Protein AF-A0A7W1RP23-F1 (afdb_monomer_lite)

Structure (mmCIF, N/CA/C/O backbone):
data_AF-A0A7W1RP23-F1
#
_entry.id   AF-A0A7W1RP23-F1
#
loop_
_atom_site.group_PDB
_atom_site.id
_atom_site.type_symbol
_atom_site.label_atom_id
_atom_site.label_alt_id
_atom_site.label_comp_id
_atom_site.label_asym_id
_atom_site.label_entity_id
_atom_site.label_seq_id
_atom_site.pdbx_PDB_ins_code
_atom_site.Cartn_x
_atom_site.Cartn_y
_atom_site.Cartn_z
_atom_site.occupancy
_atom_site.B_iso_or_equiv
_atom_site.auth_seq_id
_atom_site.auth_comp_id
_atom_site.auth_asym_id
_atom_site.auth_atom_id
_atom_site.pdbx_PDB_model_num
ATOM 1 N N . MET A 1 1 ? -14.821 19.132 15.166 1.00 40.91 1 MET A N 1
ATOM 2 C CA . MET A 1 1 ? -14.550 17.680 15.113 1.00 40.91 1 MET A CA 1
ATOM 3 C C . MET A 1 1 ? -13.349 17.476 14.206 1.00 40.91 1 MET A C 1
ATOM 5 O O . MET A 1 1 ? -13.469 17.693 13.009 1.00 40.91 1 MET A O 1
ATOM 9 N N . ARG A 1 2 ? -12.163 17.200 14.759 1.00 51.41 2 ARG A N 1
ATOM 10 C CA . ARG A 1 2 ? -11.032 16.760 13.934 1.00 51.41 2 ARG A CA 1
ATOM 11 C C . ARG A 1 2 ? -11.340 15.315 13.572 1.00 51.41 2 ARG A C 1
ATOM 13 O O . ARG A 1 2 ? -11.342 14.486 14.471 1.00 51.41 2 ARG A O 1
ATOM 20 N N . SER A 1 3 ? -11.687 15.041 12.318 1.00 59.47 3 SER A N 1
ATOM 21 C CA . SER A 1 3 ? -11.771 13.666 11.834 1.00 59.47 3 SER A CA 1
ATOM 22 C C . SER A 1 3 ? -10.409 13.032 12.087 1.00 59.47 3 SER A C 1
ATOM 24 O O . SER A 1 3 ? -9.411 13.459 11.498 1.00 59.47 3 SER A O 1
ATOM 26 N N . GLU A 1 4 ? -10.355 12.116 13.046 1.00 62.56 4 GLU A N 1
ATOM 27 C CA . GLU A 1 4 ? -9.183 11.301 13.325 1.00 62.56 4 GLU A CA 1
ATOM 28 C C . GLU A 1 4 ? -8.925 10.514 12.041 1.00 62.56 4 GLU A C 1
ATOM 30 O O . GLU A 1 4 ? -9.689 9.627 11.666 1.00 62.56 4 GLU A O 1
ATOM 35 N N . HIS A 1 5 ? -7.970 10.993 11.244 1.00 75.44 5 HIS A N 1
ATOM 36 C CA . HIS A 1 5 ? -7.693 10.396 9.950 1.00 75.4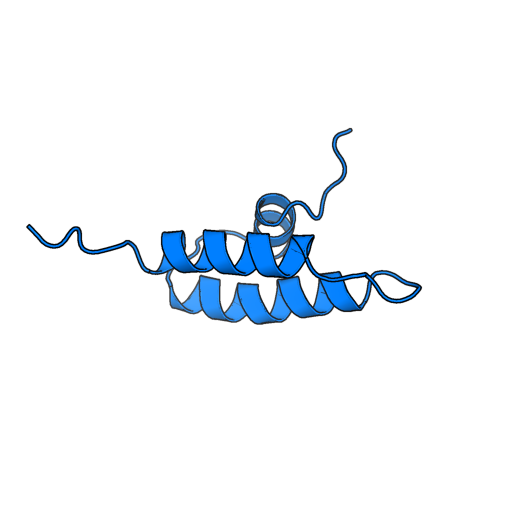4 5 HIS A CA 1
ATOM 37 C C . HIS A 1 5 ? -7.106 9.021 10.216 1.00 75.44 5 HIS A C 1
ATOM 39 O O . HIS A 1 5 ? -6.079 8.931 10.886 1.00 75.44 5 HIS A O 1
ATOM 45 N N . ASP A 1 6 ? -7.740 7.982 9.671 1.00 88.00 6 ASP A N 1
ATOM 46 C CA . ASP A 1 6 ? -7.174 6.640 9.672 1.00 88.00 6 ASP A CA 1
ATOM 47 C C . ASP A 1 6 ? -5.750 6.714 9.079 1.00 88.00 6 ASP A C 1
ATOM 49 O O . ASP A 1 6 ? -5.582 7.058 7.897 1.00 88.00 6 ASP A O 1
ATOM 53 N N . PRO A 1 7 ? -4.709 6.452 9.890 1.00 91.31 7 PRO A N 1
ATOM 54 C CA . PRO A 1 7 ? -3.333 6.594 9.450 1.00 91.31 7 PRO A CA 1
ATOM 55 C C . PRO A 1 7 ? -2.995 5.598 8.334 1.00 91.31 7 PRO A C 1
ATOM 57 O O . PRO A 1 7 ? -2.196 5.936 7.455 1.00 91.31 7 PRO A O 1
ATOM 60 N N . LEU A 1 8 ? -3.641 4.424 8.298 1.00 91.69 8 LEU A N 1
ATOM 61 C CA . LEU A 1 8 ? -3.498 3.463 7.207 1.00 91.69 8 LEU A CA 1
ATOM 62 C C . LEU A 1 8 ? -4.103 4.017 5.913 1.00 91.69 8 LEU A C 1
ATOM 64 O O . LEU A 1 8 ? -3.453 3.973 4.866 1.00 91.69 8 LEU A O 1
ATOM 68 N N . ALA A 1 9 ? -5.299 4.604 5.974 1.00 90.25 9 ALA A N 1
ATOM 69 C CA . ALA A 1 9 ? -5.938 5.215 4.807 1.00 90.25 9 ALA A CA 1
ATOM 70 C C . ALA A 1 9 ? -5.097 6.358 4.209 1.00 90.25 9 ALA A C 1
ATOM 72 O O . ALA A 1 9 ? -4.906 6.426 2.989 1.00 90.25 9 ALA A O 1
ATOM 73 N N . VAL A 1 10 ? -4.539 7.230 5.058 1.00 92.62 10 VAL A N 1
ATOM 74 C CA . VAL A 1 10 ? -3.624 8.299 4.618 1.00 92.62 10 VAL A CA 1
ATOM 75 C C . VAL A 1 10 ? -2.384 7.705 3.954 1.00 92.62 10 VAL A C 1
ATOM 77 O O . VAL A 1 10 ? -1.974 8.151 2.876 1.00 92.62 10 VAL A O 1
ATOM 80 N N . HIS A 1 11 ? -1.800 6.675 4.565 1.00 93.94 11 HIS A N 1
ATOM 81 C CA . HIS A 1 11 ? -0.607 6.018 4.047 1.00 93.94 11 HIS A CA 1
ATOM 82 C C . HIS A 1 11 ? -0.849 5.329 2.700 1.00 93.94 11 HIS A C 1
ATOM 84 O O . HIS A 1 11 ? -0.025 5.469 1.793 1.00 93.94 11 HIS A O 1
ATOM 90 N N . ILE A 1 12 ? -1.999 4.670 2.514 1.00 92.25 12 ILE A N 1
ATOM 91 C CA . ILE A 1 12 ? -2.420 4.091 1.228 1.00 92.25 12 ILE A CA 1
ATOM 92 C C . ILE A 1 12 ? -2.479 5.179 0.152 1.00 92.25 12 ILE A C 1
ATOM 94 O O . ILE A 1 12 ? -1.923 5.010 -0.936 1.00 92.25 12 ILE A O 1
ATOM 98 N N . PHE A 1 13 ? -3.107 6.320 0.448 1.00 91.12 13 PHE A N 1
ATOM 99 C CA . PHE A 1 13 ? -3.242 7.414 -0.514 1.00 91.12 13 PHE A CA 1
ATOM 100 C C . PHE A 1 13 ? -1.882 7.989 -0.933 1.00 91.12 13 PHE A C 1
ATOM 102 O O . PHE A 1 13 ? -1.595 8.125 -2.129 1.00 91.12 13 PHE A O 1
ATOM 109 N N . VAL A 1 14 ? -1.018 8.291 0.041 1.00 91.81 14 VAL A N 1
ATOM 110 C CA . VAL A 1 14 ? 0.327 8.828 -0.214 1.00 91.81 14 VAL A CA 1
ATOM 111 C C . VAL A 1 14 ? 1.182 7.822 -0.981 1.00 91.81 14 VAL A C 1
ATOM 113 O O . VAL A 1 14 ? 1.823 8.194 -1.968 1.00 91.81 14 VAL A O 1
ATOM 116 N N . SER A 1 15 ? 1.167 6.554 -0.571 1.00 92.31 15 SER A N 1
ATOM 117 C CA . SER A 1 15 ? 1.934 5.485 -1.214 1.00 92.31 15 SER A CA 1
ATOM 118 C C . SER A 1 15 ? 1.485 5.274 -2.655 1.00 92.31 15 SER A C 1
ATOM 120 O O . SER A 1 15 ? 2.324 5.232 -3.551 1.00 92.31 15 SER A O 1
ATOM 122 N N . ARG A 1 16 ? 0.172 5.267 -2.919 1.00 90.38 16 ARG A N 1
ATOM 123 C CA . ARG A 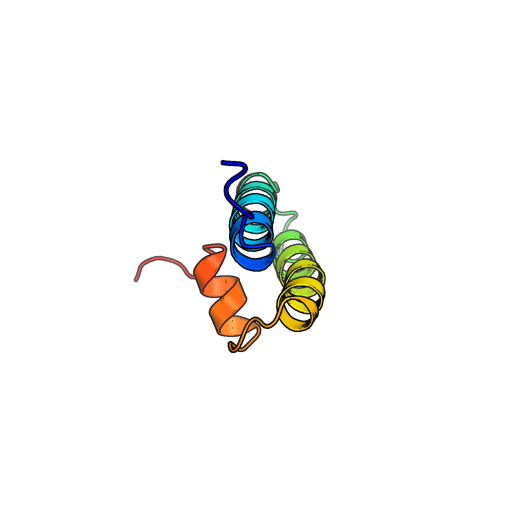1 16 ? -0.379 5.147 -4.276 1.00 90.38 16 ARG A CA 1
ATOM 124 C C . ARG A 1 16 ? 0.018 6.319 -5.167 1.00 90.38 16 ARG A C 1
ATOM 126 O O . ARG A 1 16 ? 0.368 6.118 -6.329 1.00 90.38 16 ARG A O 1
ATOM 133 N N . ARG A 1 17 ? -0.008 7.546 -4.636 1.00 89.69 17 ARG A N 1
ATOM 134 C CA . ARG A 1 17 ? 0.449 8.734 -5.370 1.00 89.69 17 ARG A CA 1
ATOM 135 C C . ARG A 1 17 ? 1.934 8.630 -5.708 1.00 89.69 17 ARG A C 1
ATOM 137 O O . ARG A 1 17 ? 2.296 8.838 -6.858 1.00 89.69 17 ARG A O 1
ATOM 144 N N . ARG A 1 18 ? 2.777 8.274 -4.734 1.00 89.00 18 ARG A N 1
ATOM 145 C CA . ARG A 1 18 ? 4.226 8.102 -4.936 1.00 89.00 18 ARG A CA 1
ATOM 146 C C . ARG A 1 18 ? 4.541 7.003 -5.939 1.00 89.00 18 ARG A C 1
ATOM 148 O O . ARG A 1 18 ? 5.374 7.232 -6.805 1.00 89.00 18 ARG A O 1
ATOM 155 N N . TYR A 1 19 ? 3.854 5.866 -5.838 1.00 87.44 19 TYR A N 1
ATOM 156 C CA . TYR A 1 19 ? 3.975 4.761 -6.779 1.00 87.44 19 TYR A CA 1
ATOM 157 C C . TYR A 1 19 ? 3.655 5.251 -8.194 1.00 87.44 19 TYR A C 1
ATOM 159 O O . TYR A 1 19 ? 4.530 5.263 -9.039 1.00 87.44 19 TYR A O 1
ATOM 167 N N . ARG A 1 20 ? 2.471 5.830 -8.433 1.00 84.75 20 ARG A N 1
ATOM 168 C CA . ARG A 1 20 ? 2.081 6.322 -9.770 1.00 84.75 20 ARG A CA 1
ATOM 169 C C . ARG A 1 20 ? 2.934 7.471 -10.315 1.00 84.75 20 ARG A C 1
ATOM 171 O O . ARG A 1 20 ? 3.001 7.649 -11.526 1.00 84.75 20 ARG A O 1
ATOM 178 N N . SER A 1 21 ? 3.504 8.302 -9.445 1.00 85.25 21 SER A N 1
ATOM 179 C CA . SER A 1 21 ? 4.389 9.403 -9.844 1.00 85.25 21 SER A CA 1
ATOM 180 C C . SER A 1 21 ? 5.832 8.957 -10.078 1.00 85.25 21 SER A C 1
ATOM 182 O O . SER A 1 21 ? 6.618 9.735 -10.620 1.00 85.25 21 SER A O 1
ATOM 184 N N . ALA A 1 22 ? 6.208 7.745 -9.669 1.00 82.25 22 ALA A N 1
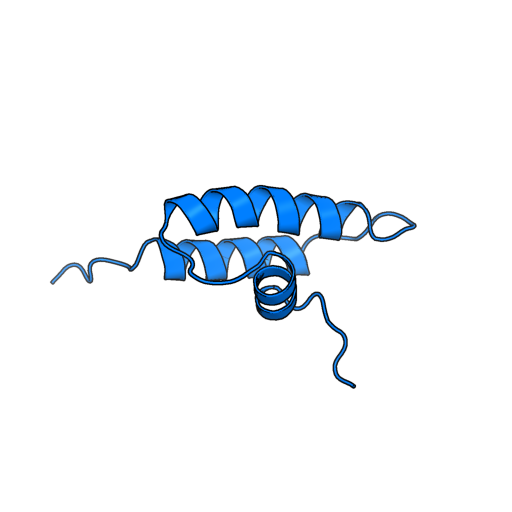ATOM 185 C CA . ALA A 1 22 ? 7.535 7.228 -9.931 1.00 82.25 22 ALA A CA 1
ATOM 186 C C . ALA A 1 22 ? 7.661 6.891 -11.419 1.00 82.25 22 ALA A C 1
ATOM 188 O O . ALA A 1 22 ? 6.948 6.049 -11.956 1.00 82.25 22 ALA A O 1
ATOM 189 N N . GLN A 1 23 ? 8.600 7.547 -12.098 1.00 77.44 23 GLN A N 1
ATOM 190 C CA . GLN A 1 23 ? 9.052 7.058 -13.391 1.00 77.44 23 GLN A CA 1
ATOM 191 C C . GLN A 1 23 ? 9.877 5.804 -13.144 1.00 77.44 23 GLN A C 1
ATOM 193 O O . GLN A 1 23 ? 10.892 5.846 -12.437 1.00 77.44 23 GLN A O 1
ATOM 198 N N . ASP A 1 24 ? 9.411 4.689 -13.689 1.00 69.69 24 ASP A N 1
ATOM 199 C CA . ASP A 1 24 ? 10.130 3.440 -13.551 1.00 69.69 24 ASP A CA 1
ATOM 200 C C . ASP A 1 24 ? 11.462 3.524 -14.289 1.00 69.69 24 ASP A C 1
ATOM 202 O O . ASP A 1 24 ? 11.554 4.046 -15.404 1.00 69.69 24 ASP A O 1
ATOM 206 N N . THR A 1 25 ? 12.511 3.011 -13.663 1.00 69.62 25 THR A N 1
ATOM 207 C CA . THR A 1 25 ? 13.765 2.799 -14.379 1.00 69.62 25 THR A CA 1
ATOM 208 C C . THR A 1 25 ? 13.632 1.510 -15.187 1.00 69.62 25 THR A C 1
ATOM 210 O O . THR A 1 25 ? 12.793 0.663 -14.879 1.00 69.62 25 THR A O 1
ATOM 213 N N . LYS A 1 26 ? 14.422 1.340 -16.259 1.00 58.16 26 LYS A N 1
ATOM 214 C CA . LYS A 1 26 ? 14.378 0.115 -17.079 1.00 58.16 26 LYS A CA 1
ATOM 215 C C . LYS A 1 26 ? 14.418 -1.130 -16.171 1.00 58.16 26 LYS A C 1
ATOM 217 O O . LYS A 1 26 ? 15.435 -1.387 -15.521 1.00 58.16 26 LYS A O 1
ATOM 222 N N . GLY A 1 27 ? 13.306 -1.872 -16.139 1.00 67.56 27 GLY A N 1
ATOM 223 C CA . GLY A 1 27 ? 13.168 -3.138 -15.418 1.00 67.56 27 GLY A CA 1
ATOM 224 C C . GLY A 1 27 ? 12.243 -3.172 -14.196 1.00 67.56 27 GLY A C 1
ATOM 225 O O . GLY A 1 27 ? 12.349 -4.134 -13.449 1.00 67.56 27 GLY A O 1
ATOM 226 N N . GLY A 1 28 ? 11.376 -2.189 -13.925 1.00 75.62 28 GLY A N 1
ATOM 227 C CA . GLY A 1 28 ? 10.343 -2.354 -12.877 1.00 75.62 28 GLY A CA 1
ATOM 228 C C . GLY A 1 28 ? 10.813 -2.120 -11.434 1.00 75.62 28 GLY A C 1
ATOM 229 O O . GLY A 1 28 ? 10.015 -1.993 -10.503 1.00 75.62 28 GLY A O 1
ATOM 230 N N . ARG A 1 29 ? 12.136 -2.074 -11.232 1.00 80.94 29 ARG A N 1
ATOM 231 C CA . ARG A 1 29 ? 12.783 -2.135 -9.913 1.00 80.94 29 ARG A CA 1
ATOM 232 C C . ARG A 1 29 ? 12.394 -0.986 -8.992 1.00 80.94 29 ARG A C 1
ATOM 234 O O . ARG A 1 29 ? 12.404 -1.150 -7.774 1.00 80.94 29 ARG A O 1
ATOM 241 N N . ARG A 1 30 ? 12.069 0.189 -9.543 1.00 82.38 30 ARG A N 1
ATOM 242 C CA . ARG A 1 30 ? 11.726 1.355 -8.721 1.00 82.38 30 ARG A CA 1
ATOM 243 C C . ARG A 1 30 ? 10.336 1.206 -8.117 1.00 82.38 30 ARG A C 1
ATOM 245 O O . ARG A 1 30 ? 10.147 1.528 -6.947 1.00 82.38 30 ARG A O 1
ATOM 252 N N . HIS A 1 31 ? 9.389 0.701 -8.897 1.00 85.56 31 HIS A N 1
ATOM 253 C CA . HIS A 1 31 ? 8.052 0.408 -8.408 1.00 85.56 31 HIS A CA 1
ATOM 254 C C . HIS A 1 31 ? 8.060 -0.728 -7.381 1.00 85.56 31 HIS A C 1
ATOM 256 O O . HIS A 1 31 ? 7.459 -0.568 -6.322 1.00 85.56 31 HIS A O 1
ATOM 262 N N . GLU A 1 32 ? 8.796 -1.812 -7.634 1.00 87.06 32 GLU A N 1
ATOM 263 C CA . GLU A 1 32 ? 8.950 -2.922 -6.679 1.00 87.06 32 GLU A CA 1
ATOM 264 C C . GLU A 1 32 ? 9.530 -2.438 -5.339 1.00 87.06 32 GLU A C 1
ATOM 266 O O . GLU A 1 32 ? 8.987 -2.710 -4.267 1.00 87.06 32 GLU A O 1
ATOM 271 N N . MET A 1 33 ? 10.594 -1.628 -5.388 1.00 88.88 33 MET A N 1
ATOM 272 C CA . MET A 1 33 ? 11.206 -1.049 -4.191 1.00 88.88 33 MET A CA 1
ATOM 273 C C . MET A 1 33 ? 10.232 -0.141 -3.425 1.00 88.88 33 MET A C 1
ATOM 275 O O . MET A 1 33 ? 10.138 -0.229 -2.201 1.00 88.88 33 MET A O 1
ATOM 279 N N . LEU A 1 34 ? 9.488 0.724 -4.123 1.00 89.25 34 LEU A N 1
ATOM 280 C CA . LEU A 1 34 ? 8.502 1.606 -3.492 1.00 89.25 34 LEU A CA 1
ATOM 281 C C . LEU A 1 34 ? 7.341 0.825 -2.872 1.00 89.25 34 LEU A C 1
ATOM 283 O O . LEU A 1 34 ? 6.883 1.187 -1.785 1.00 89.25 34 LEU A O 1
ATOM 287 N N . ALA A 1 35 ? 6.877 -0.238 -3.531 1.00 91.06 35 ALA A N 1
ATOM 288 C CA . ALA A 1 35 ? 5.851 -1.118 -2.991 1.00 91.06 35 ALA A CA 1
ATOM 289 C C . ALA A 1 35 ? 6.333 -1.804 -1.710 1.00 91.06 35 ALA A C 1
ATOM 291 O O . ALA A 1 35 ? 5.646 -1.715 -0.698 1.00 91.06 35 ALA A O 1
ATOM 292 N N . ARG A 1 36 ? 7.541 -2.383 -1.710 1.00 92.12 36 ARG A N 1
ATOM 293 C CA . ARG A 1 36 ? 8.115 -3.048 -0.528 1.00 92.12 36 ARG A CA 1
ATOM 294 C C . ARG A 1 36 ? 8.301 -2.106 0.660 1.00 92.12 36 ARG A C 1
ATOM 296 O O . ARG A 1 36 ? 7.819 -2.409 1.744 1.00 92.12 36 ARG A O 1
ATOM 303 N N . ILE A 1 37 ? 8.922 -0.942 0.455 1.00 92.25 37 ILE A N 1
ATOM 304 C CA . ILE A 1 37 ? 9.167 0.026 1.542 1.00 92.25 37 ILE A CA 1
ATOM 305 C C . ILE A 1 37 ? 7.846 0.551 2.119 1.00 92.25 37 ILE A C 1
ATOM 307 O O . ILE A 1 37 ? 7.692 0.702 3.329 1.00 92.25 37 ILE A O 1
ATOM 311 N N . SER A 1 38 ? 6.870 0.850 1.258 1.00 93.69 38 SER A N 1
ATOM 312 C CA . SER A 1 38 ? 5.568 1.325 1.734 1.00 93.69 38 SER A CA 1
ATOM 313 C C . SER A 1 38 ? 4.745 0.222 2.401 1.00 93.69 38 SER A C 1
ATOM 315 O O . SER A 1 38 ? 3.975 0.535 3.308 1.00 93.69 38 SER A O 1
ATOM 317 N N . TYR A 1 39 ? 4.927 -1.039 2.005 1.00 95.75 39 TYR A N 1
ATOM 318 C CA . TYR A 1 39 ? 4.251 -2.187 2.600 1.00 95.75 39 TYR A CA 1
ATOM 319 C C . TYR A 1 39 ? 4.668 -2.417 4.051 1.00 95.75 39 TYR A C 1
ATOM 321 O O . TYR A 1 39 ? 3.801 -2.583 4.900 1.00 95.75 39 TYR A O 1
ATOM 329 N N . GLU A 1 40 ? 5.964 -2.338 4.365 1.00 95.00 40 GLU A N 1
ATOM 330 C CA . GLU A 1 40 ? 6.452 -2.468 5.748 1.00 95.00 40 GLU A CA 1
ATOM 331 C C . GLU A 1 40 ? 5.744 -1.474 6.675 1.00 95.00 40 GLU A C 1
ATOM 333 O O . GLU A 1 40 ? 5.196 -1.851 7.712 1.00 95.00 40 GLU A O 1
ATOM 338 N N . LYS A 1 41 ? 5.637 -0.213 6.237 1.00 93.94 41 LYS A N 1
ATOM 339 C CA . LYS A 1 41 ? 4.910 0.805 6.996 1.00 93.94 41 LYS A CA 1
ATOM 340 C C . LYS A 1 41 ? 3.402 0.544 7.056 1.00 93.94 41 LYS A C 1
ATOM 342 O O . LYS A 1 41 ? 2.766 0.888 8.045 1.00 93.94 41 LYS A O 1
ATOM 347 N N . ALA A 1 42 ? 2.817 -0.054 6.023 1.00 94.75 42 ALA A N 1
ATOM 348 C CA . ALA A 1 42 ? 1.409 -0.433 6.030 1.00 94.75 42 ALA A CA 1
ATOM 349 C C . ALA A 1 42 ? 1.127 -1.541 7.056 1.00 94.75 42 ALA A C 1
ATOM 351 O O . ALA A 1 42 ? 0.122 -1.463 7.760 1.00 94.75 42 ALA A O 1
ATOM 352 N N . CYS A 1 43 ? 2.028 -2.518 7.195 1.00 95.62 43 CYS A N 1
ATOM 353 C CA . CYS A 1 43 ? 1.934 -3.565 8.214 1.00 95.62 43 CYS A CA 1
ATOM 354 C C . CYS A 1 43 ? 1.954 -2.979 9.631 1.00 95.62 43 CYS A C 1
ATOM 356 O O . CYS A 1 43 ? 1.121 -3.349 10.453 1.00 95.62 43 CYS A O 1
ATOM 358 N N . GLU A 1 44 ? 2.837 -2.011 9.905 1.00 95.19 44 GLU A N 1
ATOM 359 C CA . GLU A 1 44 ? 2.857 -1.293 11.192 1.00 95.19 44 GLU A CA 1
ATOM 360 C C . GLU A 1 44 ? 1.543 -0.551 11.484 1.00 95.19 44 GLU A C 1
ATOM 362 O O . GLU A 1 44 ? 1.174 -0.362 12.640 1.00 95.19 44 GLU A O 1
ATOM 367 N N . LEU A 1 45 ? 0.836 -0.125 10.436 1.00 94.00 45 LEU A N 1
ATOM 368 C CA . LEU A 1 45 ? -0.455 0.559 10.519 1.00 94.00 45 LEU A CA 1
ATOM 369 C C . LEU A 1 45 ? -1.650 -0.410 10.535 1.00 94.00 45 LEU A C 1
ATOM 371 O O . LEU A 1 45 ? -2.793 0.035 10.481 1.00 94.00 45 LEU A O 1
ATOM 375 N N . GLY A 1 46 ? -1.402 -1.720 10.612 1.00 94.50 46 GLY A N 1
ATOM 376 C CA . GLY A 1 46 ? -2.443 -2.742 10.705 1.00 94.50 46 GLY A CA 1
ATOM 377 C C . GLY A 1 46 ? -3.009 -3.201 9.362 1.00 94.50 46 GLY A C 1
ATOM 378 O O . GLY A 1 46 ? -4.118 -3.729 9.325 1.00 94.50 46 GLY A O 1
ATOM 379 N N . PHE A 1 47 ? -2.285 -3.013 8.253 1.00 94.75 47 PHE A N 1
ATOM 380 C CA . PHE A 1 47 ? -2.708 -3.551 6.961 1.00 94.75 47 PHE A CA 1
ATOM 381 C C . PHE A 1 47 ? -2.769 -5.090 7.010 1.00 94.75 47 PHE A C 1
ATOM 383 O O . PHE A 1 47 ? -1.745 -5.725 7.262 1.00 94.75 47 PHE A O 1
ATOM 390 N N . PRO A 1 48 ? -3.934 -5.709 6.744 1.00 92.31 48 PRO A N 1
ATOM 391 C CA . PRO A 1 48 ? -4.112 -7.151 6.921 1.00 92.31 48 PRO A CA 1
ATOM 392 C C . PRO A 1 48 ? -3.650 -7.986 5.715 1.00 92.31 48 PRO A C 1
ATOM 394 O O . PRO A 1 48 ? -3.666 -9.212 5.781 1.00 92.31 48 PRO A O 1
ATOM 397 N N . GLY A 1 49 ? -3.301 -7.343 4.597 1.00 93.50 49 GLY A N 1
ATOM 398 C CA . GLY A 1 49 ? -2.993 -8.020 3.340 1.00 93.50 49 GLY A CA 1
ATOM 399 C C . GLY A 1 49 ? -1.517 -8.372 3.155 1.00 93.50 49 GLY A C 1
ATOM 400 O O . GLY A 1 49 ? -0.615 -7.876 3.832 1.00 93.50 49 GLY A O 1
ATOM 401 N N . SER A 1 50 ? -1.269 -9.206 2.155 1.00 94.50 50 SER A N 1
ATOM 402 C CA . SER A 1 50 ? 0.055 -9.552 1.639 1.00 94.50 50 SER A CA 1
ATOM 403 C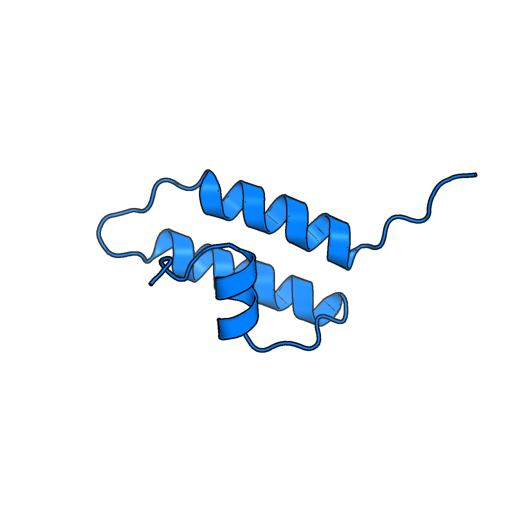 C . SER A 1 50 ? 0.675 -8.425 0.799 1.00 94.50 50 SER A C 1
ATOM 405 O O . SER A 1 50 ? -0.018 -7.524 0.318 1.00 94.50 50 SER A O 1
ATOM 407 N N . LEU A 1 51 ? 1.985 -8.511 0.541 1.00 92.31 51 LEU A N 1
ATOM 408 C CA . LEU A 1 51 ? 2.684 -7.587 -0.361 1.00 92.31 51 LEU A CA 1
ATOM 409 C C . LEU A 1 51 ? 2.037 -7.539 -1.758 1.00 92.31 51 LEU A C 1
ATOM 411 O O . LEU A 1 51 ? 1.895 -6.463 -2.327 1.00 92.31 51 LEU A O 1
ATOM 415 N N . GLY A 1 52 ? 1.572 -8.674 -2.289 1.00 90.88 52 GLY A N 1
ATOM 416 C CA . GLY A 1 52 ? 0.903 -8.712 -3.595 1.00 90.88 52 GLY A CA 1
ATOM 417 C C . GLY A 1 52 ? -0.457 -7.999 -3.607 1.00 90.88 52 GLY A C 1
ATOM 418 O O . GLY A 1 52 ? -0.849 -7.403 -4.611 1.00 90.88 52 GLY A O 1
ATOM 419 N N . GLU A 1 53 ? -1.192 -8.015 -2.492 1.00 92.75 53 GLU A N 1
ATOM 420 C CA . GLU A 1 53 ? -2.428 -7.233 -2.336 1.00 92.75 53 GLU A CA 1
ATOM 421 C C . GLU A 1 53 ? -2.135 -5.741 -2.185 1.00 92.75 53 GLU A C 1
ATOM 423 O O . GLU A 1 53 ? -2.845 -4.907 -2.752 1.00 92.75 53 GLU A O 1
ATOM 428 N N . TRP A 1 54 ? -1.050 -5.405 -1.490 1.00 93.38 54 TRP A N 1
ATOM 429 C CA . TRP A 1 54 ? -0.556 -4.038 -1.398 1.00 93.38 54 TRP A CA 1
ATOM 430 C C . TRP A 1 54 ? -0.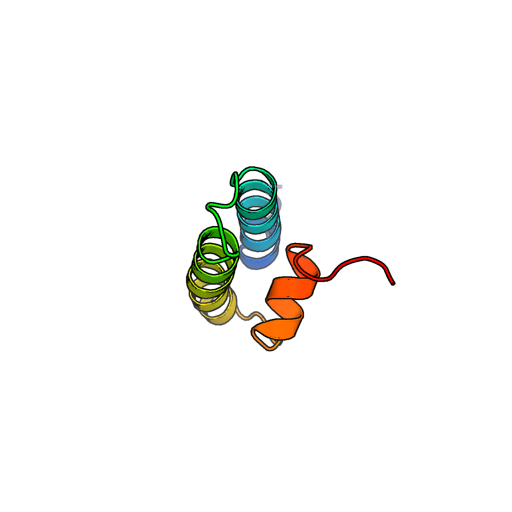167 -3.481 -2.772 1.00 93.38 54 TRP A C 1
ATOM 432 O O . TRP A 1 54 ? -0.632 -2.417 -3.174 1.00 93.38 54 TRP A O 1
ATOM 442 N N . GLU A 1 55 ? 0.600 -4.237 -3.552 1.00 90.62 55 GLU A N 1
ATOM 443 C CA . GLU A 1 55 ? 0.959 -3.908 -4.932 1.00 90.62 55 GLU A CA 1
ATOM 444 C C . GLU A 1 55 ? -0.283 -3.678 -5.809 1.00 90.62 55 GLU A C 1
ATOM 446 O O . GLU A 1 55 ? -0.367 -2.680 -6.533 1.00 90.62 55 GLU A O 1
ATOM 451 N N . ARG A 1 56 ? -1.309 -4.533 -5.693 1.00 88.19 56 ARG A N 1
ATOM 452 C CA . ARG A 1 56 ? -2.602 -4.341 -6.378 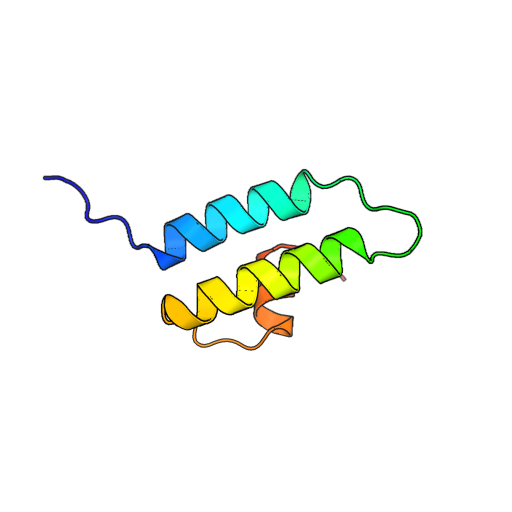1.00 88.19 56 ARG A CA 1
ATOM 453 C C . ARG A 1 56 ? -3.286 -3.033 -5.980 1.00 88.19 56 ARG A C 1
ATOM 455 O O . ARG A 1 56 ? -3.776 -2.326 -6.861 1.00 88.19 56 ARG A O 1
ATOM 462 N N . LEU A 1 57 ? -3.291 -2.681 -4.692 1.00 89.50 57 LEU A N 1
ATOM 463 C CA . LEU A 1 57 ? -3.853 -1.416 -4.198 1.00 89.50 57 LEU A CA 1
ATOM 464 C C . LEU A 1 57 ? -3.106 -0.190 -4.740 1.00 89.50 57 LEU A C 1
ATOM 466 O O . LEU A 1 57 ? -3.732 0.814 -5.101 1.00 89.50 57 LEU A O 1
ATOM 470 N N . LEU A 1 58 ? -1.778 -0.275 -4.848 1.00 88.81 58 LEU A N 1
ATOM 471 C CA . LEU A 1 58 ? -0.952 0.780 -5.439 1.00 88.81 58 LEU A CA 1
ATOM 472 C C . LEU A 1 58 ? -1.177 0.931 -6.955 1.00 88.81 58 LEU A C 1
ATOM 474 O O . LEU A 1 58 ? -0.982 2.021 -7.499 1.00 88.81 58 LEU A O 1
ATOM 478 N N . GLY A 1 59 ? -1.675 -0.117 -7.617 1.00 78.88 59 GLY A N 1
ATOM 479 C CA . GLY A 1 59 ? -1.929 -0.160 -9.059 1.00 78.88 59 GLY A CA 1
ATOM 480 C C . GLY A 1 59 ? -0.844 -0.881 -9.862 1.00 78.88 59 GLY A C 1
ATOM 481 O O . GLY A 1 59 ? -0.735 -0.641 -11.060 1.00 78.88 59 GLY A O 1
ATOM 482 N N . ALA A 1 60 ? -0.056 -1.748 -9.216 1.00 63.72 60 ALA A N 1
ATOM 483 C CA . ALA A 1 60 ? 1.021 -2.536 -9.822 1.00 63.72 60 ALA A CA 1
ATOM 484 C C . ALA A 1 60 ? 0.537 -3.681 -10.726 1.00 63.72 60 ALA A C 1
ATOM 486 O O . ALA A 1 60 ? 1.322 -4.251 -11.479 1.00 63.72 60 ALA A O 1
ATOM 487 N N . VAL A 1 61 ? -0.745 -4.048 -10.657 1.00 55.28 61 VAL A N 1
ATOM 488 C CA . VAL A 1 61 ? -1.307 -5.114 -11.491 1.00 55.28 61 VAL A CA 1
ATOM 489 C C . VAL A 1 61 ? -2.101 -4.484 -12.622 1.00 55.28 61 VAL A C 1
ATOM 491 O O . VAL A 1 61 ? -3.095 -3.791 -12.394 1.00 55.28 61 VAL A O 1
ATOM 494 N N . ALA A 1 62 ? -1.628 -4.728 -13.845 1.00 50.22 62 ALA A N 1
ATOM 495 C CA . ALA A 1 62 ? -2.323 -4.393 -15.074 1.00 50.22 62 ALA A CA 1
ATOM 496 C C . ALA A 1 62 ? -3.789 -4.845 -14.987 1.00 50.22 62 ALA A C 1
ATOM 498 O O . ALA A 1 62 ? -4.077 -5.980 -14.596 1.00 50.22 62 ALA A O 1
ATOM 499 N N . LYS A 1 63 ? -4.721 -3.955 -15.355 1.00 48.34 63 LYS A N 1
ATOM 500 C CA . LYS A 1 63 ? -6.067 -4.387 -15.746 1.00 48.34 63 LYS A CA 1
ATOM 501 C C . LYS A 1 63 ? -5.883 -5.497 -16.787 1.00 48.34 63 LYS A C 1
ATOM 503 O O . LYS A 1 63 ? -5.174 -5.270 -17.765 1.00 48.34 63 LYS A O 1
ATOM 508 N N . ARG A 1 64 ? -6.445 -6.676 -16.503 1.00 45.28 64 ARG A N 1
ATOM 509 C CA . ARG A 1 64 ? -6.617 -7.751 -17.487 1.00 45.28 64 ARG A CA 1
ATOM 510 C C . ARG A 1 64 ? -7.230 -7.207 -18.771 1.00 45.28 64 ARG A C 1
ATOM 512 O O . ARG A 1 64 ? -8.093 -6.306 -18.650 1.00 45.28 64 ARG A O 1
#

Secondary structure (DSSP, 8-state):
------HHHHHHHHHHHHHHHPPPPTTSHHHHHHHHHHHHHHHHTT--S-HHHHHHHHT-SPP-

Radius of gyration: 12.52 Å; chains: 1; bounding box: 29×27×33 Å

pLDDT: mean 83.08, std 14.48, range [40.91, 95.75]

Sequence (64 aa):
MRSEHDPLAVHIFVSRRRYRSAQDTKGGRRHEMLARISYEKACELGFPGSLGEWERLLGAVAKR

Foldseek 3Di:
DPPPPLVLVVLLVVLLVVLVPDDDDPPCVVNLVSLVVSVVVSVVSVNPDDSVVSCVSSPVDDDD